Protein AF-A0A9D8WQ04-F1 (afdb_monomer_lite)

Sequence (95 aa):
MANLLGKSVAFISSVERGDKQPPSGFDDLVINAFGLEGTEKDDLRKAFSRARTSFEIRPTTEVGLDTASMLARRFNDLDELDIMRIREILDGKGE

Radius of gyration: 17.42 Å; chains: 1; bounding box: 38×29×42 Å

Foldseek 3Di:
DCVLLVHDPVVVVCCVVLVDQDDPCNLVSVCVSVVDDDPRSVVSVVVSVVSDPDDDDDDPDPVVVVVVVVCVVCVVVDDPVRVVVVVCVVVVVPD

Structure (mmCIF, N/CA/C/O backbone):
data_AF-A0A9D8WQ04-F1
#
_entry.id   AF-A0A9D8WQ04-F1
#
loop_
_atom_site.group_PDB
_atom_site.id
_atom_site.type_symbol
_atom_site.label_atom_id
_atom_site.label_alt_id
_atom_site.label_comp_id
_atom_site.label_asym_id
_atom_site.label_entity_id
_atom_site.label_seq_id
_atom_site.pdbx_PDB_ins_code
_atom_site.Cartn_x
_atom_site.Cartn_y
_atom_site.Cartn_z
_atom_site.occupancy
_atom_site.B_iso_or_equiv
_atom_site.auth_seq_id
_atom_site.auth_comp_id
_atom_site.auth_asym_id
_atom_site.auth_atom_id
_atom_site.pdbx_PDB_model_num
ATOM 1 N N . MET A 1 1 ? -8.408 4.450 22.344 1.00 81.56 1 MET A N 1
ATOM 2 C CA . MET A 1 1 ? -8.185 4.087 20.927 1.00 81.56 1 MET A CA 1
ATOM 3 C C . MET A 1 1 ? -9.172 3.033 20.424 1.00 81.56 1 MET A C 1
ATOM 5 O O . MET A 1 1 ? -9.957 3.359 19.552 1.00 81.56 1 MET A O 1
ATOM 9 N N . ALA A 1 2 ? -9.222 1.825 20.999 1.00 89.88 2 ALA A N 1
ATOM 10 C CA . ALA A 1 2 ? -10.112 0.735 20.553 1.00 89.88 2 ALA A CA 1
ATOM 11 C C . ALA A 1 2 ? -11.582 1.138 20.307 1.00 89.88 2 ALA A C 1
ATOM 13 O O . ALA A 1 2 ? -12.089 0.946 19.203 1.00 89.88 2 ALA A O 1
ATOM 14 N N . ASN A 1 3 ? -12.224 1.783 21.288 1.00 90.25 3 ASN A N 1
ATOM 15 C CA . ASN A 1 3 ? -13.616 2.236 21.162 1.00 90.25 3 ASN A CA 1
ATOM 16 C C . ASN A 1 3 ? -13.803 3.299 20.068 1.00 90.25 3 ASN A C 1
ATOM 18 O O . ASN A 1 3 ? -14.770 3.236 19.322 1.00 90.25 3 ASN A O 1
ATOM 22 N N . LEU A 1 4 ? -12.860 4.240 19.947 1.00 90.75 4 LEU A N 1
ATOM 23 C CA . LEU A 1 4 ? -12.904 5.314 18.949 1.00 90.75 4 LEU A CA 1
ATOM 24 C C . LEU A 1 4 ? -12.777 4.767 17.516 1.00 90.75 4 LEU A C 1
ATOM 26 O O . LEU A 1 4 ? -13.394 5.280 16.594 1.00 90.75 4 LEU A O 1
ATOM 30 N N . LEU A 1 5 ? -11.997 3.698 17.347 1.00 90.81 5 LEU A N 1
ATOM 31 C CA . LEU A 1 5 ? -11.721 3.066 16.056 1.00 90.81 5 LEU A CA 1
ATOM 32 C C . LEU A 1 5 ? -12.694 1.922 15.716 1.00 90.81 5 LEU A C 1
ATOM 34 O O . LEU A 1 5 ? -12.567 1.303 14.658 1.00 90.81 5 LEU A O 1
ATOM 38 N N . GLY A 1 6 ? -13.627 1.591 16.617 1.00 91.06 6 GLY A N 1
ATOM 39 C CA . GLY A 1 6 ? -14.545 0.461 16.452 1.00 91.06 6 GLY A CA 1
ATOM 40 C C . GLY A 1 6 ? -13.832 -0.893 16.328 1.00 91.06 6 GLY A C 1
ATOM 41 O O . GLY A 1 6 ? -14.275 -1.763 15.578 1.00 91.06 6 GLY A O 1
ATOM 42 N N . LYS A 1 7 ? -12.692 -1.073 17.012 1.00 92.25 7 LYS A N 1
ATOM 43 C CA . LYS A 1 7 ? -11.890 -2.312 17.001 1.00 92.25 7 LYS A CA 1
ATOM 44 C C . LYS A 1 7 ? -11.737 -2.878 18.409 1.00 92.25 7 LYS A C 1
ATOM 46 O O . LYS A 1 7 ? -11.881 -2.163 19.396 1.00 92.25 7 LYS A O 1
ATOM 51 N N . SER A 1 8 ? -11.406 -4.165 18.516 1.00 95.12 8 SER A N 1
ATOM 52 C CA . SER A 1 8 ? -11.131 -4.777 19.819 1.00 95.12 8 SER A CA 1
ATOM 53 C C . SER A 1 8 ? -9.821 -4.254 20.418 1.00 95.12 8 SER A C 1
ATOM 55 O O . SER A 1 8 ? -8.872 -3.937 19.698 1.00 95.12 8 SER A O 1
ATOM 57 N N . VAL A 1 9 ? -9.748 -4.207 21.751 1.00 94.62 9 VAL A N 1
ATOM 58 C CA . VAL A 1 9 ? -8.529 -3.810 22.482 1.00 94.62 9 VAL A CA 1
ATOM 59 C C . VAL A 1 9 ? -7.344 -4.699 22.097 1.00 94.62 9 VAL A C 1
ATOM 61 O O . VAL A 1 9 ? -6.258 -4.192 21.836 1.00 94.62 9 VAL A O 1
ATOM 64 N N . ALA A 1 10 ? -7.575 -6.010 21.975 1.00 94.44 10 ALA A N 1
ATOM 65 C CA . ALA A 1 10 ? -6.556 -6.963 21.545 1.00 94.44 10 ALA A CA 1
ATOM 66 C C . ALA A 1 10 ? -6.029 -6.654 20.135 1.00 94.44 10 ALA A C 1
ATOM 68 O O . ALA A 1 10 ? -4.824 -6.688 19.910 1.00 94.44 10 ALA A O 1
ATOM 69 N N . PHE A 1 11 ? -6.916 -6.302 19.196 1.00 93.25 11 PHE A N 1
ATOM 70 C CA . PHE A 1 11 ? -6.509 -5.936 17.841 1.00 93.25 11 PHE A CA 1
ATOM 71 C C . PHE A 1 11 ? -5.617 -4.692 17.836 1.00 93.25 11 PHE A C 1
ATOM 73 O O . PHE A 1 11 ? -4.561 -4.716 17.212 1.00 93.25 11 PHE A O 1
ATOM 80 N N . ILE A 1 12 ? -6.018 -3.635 18.551 1.00 93.38 12 ILE A N 1
ATOM 81 C CA . ILE A 1 12 ? -5.221 -2.405 18.650 1.00 93.38 12 ILE A CA 1
ATOM 82 C C . ILE A 1 12 ? -3.854 -2.694 19.271 1.00 93.38 12 ILE A C 1
ATOM 84 O O . ILE A 1 12 ? -2.843 -2.336 18.682 1.00 93.38 12 ILE A O 1
ATOM 88 N N . SER A 1 13 ? -3.814 -3.435 20.379 1.00 93.25 13 SER A N 1
ATOM 89 C CA . SER A 1 13 ? -2.559 -3.788 21.048 1.00 93.25 13 SER A CA 1
ATOM 90 C C . SER A 1 13 ? -1.607 -4.595 20.156 1.00 93.25 13 SER A C 1
ATOM 92 O O . SER A 1 13 ? -0.398 -4.375 20.187 1.00 93.25 13 SER A O 1
ATOM 94 N N . SER A 1 14 ? -2.118 -5.530 19.349 1.00 91.94 14 SER A N 1
ATOM 95 C CA . SER A 1 14 ? -1.284 -6.272 18.393 1.00 91.94 14 SER A CA 1
ATOM 96 C C . SER A 1 14 ? -0.756 -5.391 17.261 1.00 91.94 14 SER A C 1
ATOM 98 O O . SER A 1 14 ? 0.366 -5.604 16.816 1.00 91.94 14 SER A O 1
ATOM 100 N N . VAL A 1 15 ? -1.535 -4.413 16.793 1.00 90.25 15 VAL A N 1
ATOM 101 C CA . VAL A 1 15 ? -1.078 -3.467 15.761 1.00 90.25 15 VAL A CA 1
ATOM 102 C C . VAL A 1 15 ? -0.022 -2.512 16.322 1.00 90.25 15 VAL A C 1
ATOM 104 O O . VAL A 1 15 ? 1.017 -2.329 15.700 1.00 90.25 15 VAL A O 1
ATOM 107 N N . GLU A 1 16 ? -0.239 -1.955 17.514 1.00 88.12 16 GLU A N 1
ATOM 108 C CA . GLU A 1 16 ? 0.697 -1.027 18.170 1.00 88.12 16 GLU A CA 1
ATOM 109 C C . GLU A 1 16 ? 2.048 -1.675 18.495 1.00 88.12 16 GLU A C 1
ATOM 111 O O . GLU A 1 16 ? 3.087 -1.030 18.386 1.00 88.12 16 GLU A O 1
ATOM 116 N N . ARG A 1 17 ? 2.047 -2.962 18.864 1.00 90.38 17 ARG A N 1
ATOM 117 C CA . ARG A 1 17 ? 3.276 -3.727 19.129 1.00 90.38 17 ARG A CA 1
ATOM 118 C C . ARG A 1 17 ? 3.972 -4.234 17.864 1.00 90.38 17 ARG A C 1
ATOM 120 O O . ARG A 1 17 ? 5.068 -4.772 17.962 1.00 90.38 17 ARG A O 1
ATOM 127 N N . GLY A 1 18 ? 3.348 -4.087 16.694 1.00 85.75 18 GLY A N 1
ATOM 128 C CA . GLY A 1 18 ? 3.863 -4.614 15.429 1.00 85.75 18 GLY A CA 1
ATOM 129 C C . GLY A 1 18 ? 3.650 -6.119 15.227 1.00 85.75 18 GLY A C 1
ATOM 130 O O . GLY A 1 18 ? 4.028 -6.642 14.182 1.00 85.75 18 GLY A O 1
ATOM 131 N N . ASP A 1 19 ? 2.996 -6.813 16.165 1.00 88.12 19 ASP A N 1
ATOM 132 C CA . ASP A 1 19 ? 2.655 -8.241 16.049 1.00 88.12 19 ASP A CA 1
ATOM 133 C C . ASP A 1 19 ? 1.670 -8.508 14.899 1.00 88.12 19 ASP A C 1
ATOM 135 O O . ASP A 1 19 ? 1.602 -9.611 14.354 1.00 88.12 19 ASP A O 1
ATOM 139 N N . LYS A 1 20 ? 0.848 -7.508 14.556 1.00 88.38 20 LYS A N 1
ATOM 140 C CA . LYS A 1 20 ? -0.152 -7.597 13.494 1.00 88.38 20 LYS A CA 1
ATOM 141 C C . LYS A 1 20 ? -0.056 -6.418 12.546 1.00 88.38 20 LYS A C 1
ATOM 143 O O . LYS A 1 20 ? -0.048 -5.264 12.964 1.00 88.38 20 LYS A O 1
ATOM 148 N N . GLN A 1 21 ? -0.105 -6.716 11.252 1.00 86.31 21 GLN A N 1
ATOM 149 C CA . GLN A 1 21 ? -0.145 -5.666 10.249 1.00 86.31 21 GLN A CA 1
ATOM 150 C C . GLN A 1 21 ? -1.470 -4.906 10.273 1.00 86.31 21 GLN A C 1
ATOM 152 O O . GLN A 1 21 ? -2.542 -5.528 10.296 1.00 86.31 21 GLN A O 1
ATOM 157 N N . PRO A 1 22 ? -1.416 -3.568 10.224 1.00 87.06 22 PRO A N 1
ATOM 158 C CA . PRO A 1 22 ? -2.605 -2.762 10.049 1.00 87.06 22 PRO A CA 1
ATOM 159 C C . PRO A 1 22 ? -3.205 -3.027 8.658 1.00 87.06 22 PRO A C 1
ATOM 161 O O . PRO A 1 22 ? -2.477 -2.996 7.663 1.00 87.06 22 PRO A O 1
ATOM 164 N N . PRO A 1 23 ? -4.521 -3.294 8.563 1.00 85.06 23 PRO A N 1
ATOM 165 C CA . PRO A 1 23 ? -5.176 -3.541 7.286 1.00 85.06 23 PRO A CA 1
ATOM 166 C C . PRO A 1 23 ? -5.153 -2.292 6.397 1.00 85.06 23 PRO A C 1
ATOM 168 O O . PRO A 1 23 ? -4.929 -1.172 6.867 1.00 85.06 23 PRO A O 1
ATOM 171 N N . SER A 1 24 ? -5.413 -2.481 5.102 1.00 83.19 24 SER A N 1
ATOM 172 C CA . SER A 1 24 ? -5.556 -1.357 4.172 1.00 83.19 24 SER A CA 1
ATOM 173 C C . SER A 1 24 ? -6.641 -0.383 4.652 1.00 83.19 24 SER A C 1
ATOM 175 O O . SER A 1 24 ? -7.685 -0.812 5.149 1.00 83.19 24 SER A O 1
ATOM 177 N N . GLY A 1 25 ? -6.369 0.919 4.552 1.00 86.88 25 GLY A N 1
ATOM 178 C CA . GLY A 1 25 ? -7.251 1.995 5.021 1.00 86.88 25 GLY A CA 1
ATOM 179 C C . GLY A 1 25 ? -7.302 2.185 6.543 1.00 86.88 25 GLY A C 1
ATOM 180 O O . GLY A 1 25 ? -8.075 3.007 7.031 1.00 86.88 25 GLY A O 1
ATOM 181 N N . PHE A 1 26 ? -6.509 1.441 7.325 1.00 90.06 26 PHE A N 1
ATOM 182 C CA . PHE A 1 26 ? -6.451 1.637 8.777 1.00 90.06 26 PHE A CA 1
ATOM 183 C C . PHE A 1 26 ? -5.820 2.979 9.168 1.00 90.06 26 PHE A C 1
ATOM 185 O O . PHE A 1 26 ? -6.219 3.581 10.158 1.00 90.06 26 PHE A O 1
ATOM 192 N N . ASP A 1 27 ? -4.877 3.464 8.367 1.00 91.44 27 ASP A N 1
ATOM 193 C CA . ASP A 1 27 ? -4.283 4.790 8.481 1.00 91.44 27 ASP A CA 1
ATOM 194 C C . ASP A 1 27 ? -5.332 5.893 8.334 1.00 91.44 27 ASP A C 1
ATOM 196 O O . ASP A 1 27 ? -5.446 6.732 9.224 1.00 91.44 27 ASP A O 1
ATOM 200 N N . ASP A 1 28 ? -6.168 5.843 7.293 1.00 92.31 28 ASP A N 1
ATOM 201 C CA . ASP A 1 28 ? -7.257 6.814 7.112 1.00 92.31 28 ASP A CA 1
ATOM 202 C C . ASP A 1 28 ? -8.274 6.750 8.261 1.00 92.31 28 ASP A C 1
ATOM 204 O O . ASP A 1 28 ? -8.782 7.776 8.711 1.00 92.31 28 ASP A O 1
ATOM 208 N N . LEU A 1 29 ? -8.541 5.555 8.792 1.00 93.69 29 LEU A N 1
ATOM 209 C CA . LEU A 1 29 ? -9.414 5.382 9.951 1.00 93.69 29 LEU A CA 1
ATOM 210 C C . LEU A 1 29 ? -8.842 6.053 11.214 1.00 93.69 29 LEU A C 1
ATOM 212 O O . LEU A 1 29 ? -9.596 6.683 11.954 1.00 93.69 29 LEU A O 1
ATOM 216 N N . VAL A 1 30 ? -7.527 5.972 11.447 1.00 93.81 30 VAL A N 1
ATOM 217 C CA . VAL A 1 30 ? -6.859 6.683 12.552 1.00 93.81 30 VAL A CA 1
ATOM 218 C C . VAL A 1 30 ? -6.841 8.194 12.296 1.00 93.81 30 VAL A C 1
ATOM 220 O O . VAL A 1 30 ? -7.216 8.956 13.182 1.00 93.81 30 VAL A O 1
ATOM 223 N N . ILE A 1 31 ? -6.481 8.631 11.087 1.00 94.88 31 ILE A N 1
ATOM 224 C CA . ILE A 1 31 ? -6.446 10.051 10.698 1.00 94.88 31 ILE A CA 1
ATOM 225 C C . ILE A 1 31 ? -7.800 10.713 10.955 1.00 94.88 31 IL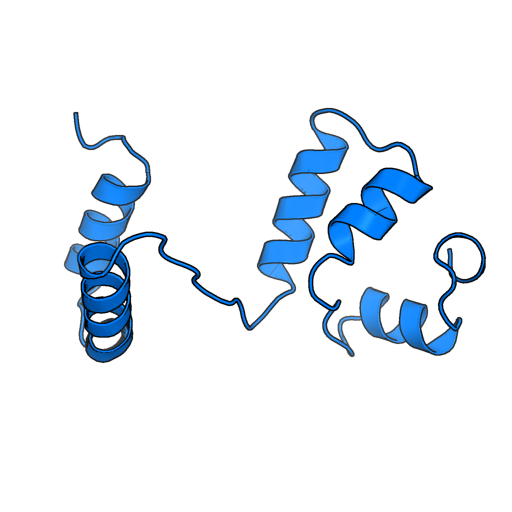E A C 1
ATOM 227 O O . ILE A 1 31 ? -7.866 11.730 11.640 1.00 94.88 31 ILE A O 1
ATOM 231 N N . ASN A 1 32 ? -8.883 10.101 10.471 1.00 94.62 32 ASN A N 1
ATOM 232 C CA . ASN A 1 32 ? -10.231 10.650 10.602 1.00 94.62 32 ASN A CA 1
ATOM 233 C C . ASN A 1 32 ? -10.723 10.650 12.054 1.00 94.62 32 ASN A C 1
ATOM 235 O O . ASN A 1 32 ? -11.375 11.595 12.485 1.00 94.62 32 ASN A O 1
ATOM 239 N N . ALA A 1 33 ? -10.412 9.601 12.818 1.00 94.56 33 ALA A N 1
ATOM 240 C CA . ALA A 1 33 ? -10.838 9.483 14.209 1.00 94.56 33 ALA A CA 1
ATOM 241 C C . ALA A 1 33 ? -10.176 10.514 15.135 1.00 94.56 33 ALA A C 1
ATOM 243 O O . ALA A 1 33 ? -10.791 10.943 16.110 1.00 94.56 33 ALA A O 1
ATOM 244 N N . PHE A 1 34 ? -8.928 10.887 14.843 1.00 93.38 34 PHE A N 1
ATOM 245 C CA . PHE A 1 34 ? -8.149 11.829 15.646 1.00 93.38 34 PHE A CA 1
ATOM 246 C C . PHE A 1 34 ? -8.065 13.235 15.036 1.00 93.38 34 PHE A C 1
ATOM 248 O O . PHE A 1 34 ? -7.492 14.118 15.666 1.00 93.38 34 PHE A O 1
ATOM 255 N N . GLY A 1 35 ? -8.651 13.460 13.854 1.00 94.50 35 GLY A N 1
ATOM 256 C CA . GLY A 1 35 ? -8.634 14.760 13.177 1.00 94.50 35 GLY A CA 1
ATOM 257 C C . GLY A 1 35 ? -7.222 15.218 12.810 1.00 94.50 35 GLY A C 1
ATOM 258 O O . GLY A 1 35 ? -6.900 16.388 12.992 1.00 94.50 35 GLY A O 1
ATOM 259 N N . LEU A 1 36 ? -6.369 14.287 12.367 1.00 95.62 36 LEU A N 1
ATOM 260 C CA . LEU A 1 36 ? -4.976 14.592 12.040 1.00 95.62 36 LEU A CA 1
ATOM 261 C C . LEU A 1 36 ? -4.886 15.347 10.716 1.00 95.62 36 LEU A C 1
ATOM 263 O O . LEU A 1 36 ? -5.410 14.895 9.696 1.00 95.62 36 LEU A O 1
ATOM 267 N N . GLU A 1 37 ? -4.145 16.450 10.720 1.00 94.69 37 GLU A N 1
ATOM 268 C CA . GLU A 1 37 ? -4.013 17.346 9.574 1.00 94.69 37 GLU A CA 1
ATOM 269 C C . GLU A 1 37 ? -2.543 17.656 9.266 1.00 94.69 37 GLU A C 1
ATOM 271 O O . GLU A 1 37 ? -1.641 17.429 10.075 1.00 94.69 37 GLU A O 1
ATOM 276 N N . GLY A 1 38 ? -2.294 18.166 8.057 1.00 94.31 38 GLY A N 1
ATOM 277 C CA . GLY A 1 38 ? -0.967 18.604 7.622 1.00 94.31 38 GLY A CA 1
ATOM 278 C C . GLY A 1 38 ? 0.125 17.547 7.825 1.00 94.31 38 GLY A C 1
ATOM 279 O O . GLY A 1 38 ? 0.008 16.409 7.372 1.00 94.31 38 GLY A O 1
ATOM 280 N N . THR A 1 39 ? 1.196 17.929 8.521 1.00 93.56 39 THR A N 1
ATOM 281 C CA . THR A 1 39 ? 2.387 17.089 8.707 1.00 93.56 39 THR A CA 1
ATOM 282 C C . THR A 1 39 ? 2.122 15.837 9.538 1.00 93.56 39 THR A C 1
ATOM 284 O O . THR A 1 39 ? 2.706 14.796 9.258 1.00 93.56 39 THR A O 1
ATOM 287 N N . GLU A 1 40 ? 1.217 15.893 10.519 1.00 93.75 40 GLU A N 1
ATOM 288 C CA . GLU A 1 40 ? 0.906 14.742 11.381 1.00 93.75 40 GLU A CA 1
ATOM 289 C C . GLU A 1 40 ? 0.262 13.608 10.578 1.00 93.75 40 GLU A C 1
ATOM 291 O O . GLU A 1 40 ? 0.599 12.432 10.739 1.00 93.75 40 GLU A O 1
ATOM 296 N N . LYS A 1 41 ? -0.631 13.974 9.655 1.00 93.50 41 LYS A N 1
ATOM 297 C CA . LYS A 1 41 ? -1.259 13.049 8.713 1.00 93.50 41 LYS A CA 1
ATOM 298 C C . LYS A 1 41 ? -0.228 12.393 7.797 1.00 93.50 41 LYS A C 1
ATOM 300 O O . LYS A 1 41 ? -0.260 11.175 7.604 1.00 93.50 41 LYS A O 1
ATOM 305 N N . ASP A 1 42 ? 0.682 13.186 7.240 1.00 91.94 42 ASP A N 1
ATOM 306 C CA . ASP A 1 42 ? 1.707 12.695 6.318 1.00 91.94 42 ASP A CA 1
ATOM 307 C C . ASP A 1 42 ? 2.711 11.774 7.013 1.00 91.94 42 ASP A C 1
ATOM 309 O O . ASP A 1 42 ? 3.079 10.725 6.474 1.00 91.94 42 ASP A O 1
ATOM 313 N N . ASP A 1 43 ? 3.126 12.124 8.227 1.00 93.31 43 ASP A N 1
ATOM 314 C CA . ASP A 1 43 ? 4.039 11.308 9.021 1.00 93.31 43 ASP A CA 1
ATOM 315 C C . ASP A 1 43 ? 3.391 9.990 9.436 1.00 93.31 43 ASP A C 1
ATOM 317 O O . ASP A 1 43 ? 4.021 8.932 9.331 1.00 93.31 43 ASP A O 1
ATOM 321 N N . LEU A 1 44 ? 2.107 10.016 9.802 1.00 91.88 44 LEU A N 1
ATOM 322 C CA . LEU A 1 44 ? 1.361 8.802 10.099 1.00 91.88 44 LEU A CA 1
ATOM 323 C C . LEU A 1 44 ? 1.246 7.895 8.865 1.00 91.88 44 LEU A C 1
ATOM 325 O O . LEU A 1 44 ? 1.500 6.693 8.964 1.00 91.88 44 LEU A O 1
ATOM 329 N N . ARG A 1 45 ? 0.942 8.448 7.685 1.00 90.62 45 ARG A N 1
ATOM 330 C CA . ARG A 1 45 ? 0.902 7.679 6.427 1.00 90.62 45 ARG A CA 1
ATOM 331 C C . ARG A 1 45 ? 2.247 7.044 6.098 1.00 90.62 45 ARG A C 1
ATOM 333 O O . ARG A 1 45 ? 2.297 5.865 5.748 1.00 90.62 45 ARG A O 1
ATOM 340 N N . LYS A 1 46 ? 3.348 7.780 6.268 1.00 88.56 46 LYS A N 1
ATOM 341 C CA . LYS A 1 46 ? 4.705 7.233 6.099 1.00 88.56 46 LYS A CA 1
ATOM 342 C C . LYS A 1 46 ? 4.982 6.112 7.098 1.00 88.56 46 LYS A C 1
ATOM 344 O O . LYS A 1 46 ? 5.524 5.079 6.706 1.00 88.56 46 LYS A O 1
ATOM 349 N N . ALA A 1 47 ? 4.604 6.283 8.364 1.00 88.12 47 ALA A N 1
ATOM 350 C CA . ALA A 1 47 ? 4.782 5.262 9.392 1.00 88.12 47 ALA A CA 1
ATOM 351 C C . ALA A 1 47 ? 3.997 3.983 9.057 1.00 88.12 47 ALA A C 1
ATOM 353 O O . ALA A 1 47 ? 4.564 2.891 9.083 1.00 88.12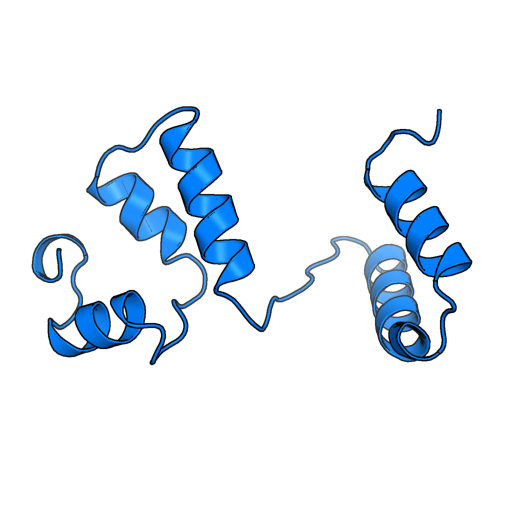 47 ALA A O 1
ATOM 354 N N . PHE A 1 48 ? 2.734 4.110 8.643 1.00 87.00 48 PHE A N 1
ATOM 355 C CA . PHE A 1 48 ? 1.932 2.973 8.192 1.00 87.00 48 PHE A CA 1
ATOM 356 C C . PHE A 1 48 ? 2.502 2.310 6.941 1.00 87.00 48 PHE A C 1
ATOM 358 O O . PHE A 1 48 ? 2.543 1.083 6.875 1.00 87.00 48 PHE A O 1
ATOM 365 N N . SER A 1 49 ? 2.990 3.091 5.976 1.00 82.56 49 SER A N 1
ATOM 366 C CA . SER A 1 49 ? 3.643 2.552 4.783 1.00 82.56 49 SER A CA 1
ATOM 367 C C . SER A 1 49 ? 4.900 1.753 5.124 1.00 82.56 49 SER A C 1
ATOM 369 O O . SER A 1 49 ? 5.152 0.742 4.482 1.00 82.56 49 SER A O 1
ATOM 371 N N . ARG A 1 50 ? 5.676 2.174 6.131 1.00 82.00 50 ARG A N 1
ATOM 372 C CA . ARG A 1 50 ? 6.857 1.435 6.614 1.00 82.00 50 ARG A CA 1
ATOM 373 C C . ARG A 1 50 ? 6.482 0.175 7.392 1.00 82.00 50 ARG A C 1
ATOM 375 O O . ARG A 1 50 ? 7.200 -0.814 7.324 1.00 82.00 50 ARG A O 1
ATOM 382 N N . ALA A 1 51 ? 5.381 0.213 8.141 1.00 80.44 51 ALA A N 1
ATOM 383 C CA . ALA A 1 51 ? 4.903 -0.924 8.926 1.00 80.44 51 ALA A CA 1
ATOM 384 C C . ALA A 1 51 ? 4.258 -2.027 8.062 1.00 80.44 51 ALA A C 1
ATOM 386 O O . ALA A 1 51 ? 4.188 -3.185 8.480 1.00 80.44 51 ALA A O 1
ATOM 387 N N . ARG A 1 52 ? 3.773 -1.689 6.860 1.00 77.00 52 ARG A N 1
ATOM 388 C CA . ARG A 1 52 ? 3.246 -2.664 5.899 1.00 77.00 52 ARG A CA 1
ATOM 389 C C . ARG A 1 52 ? 4.398 -3.394 5.207 1.00 77.00 52 ARG A C 1
ATOM 391 O O . ARG A 1 52 ? 5.225 -2.781 4.548 1.00 77.00 52 ARG A O 1
ATOM 398 N N . THR A 1 53 ? 4.405 -4.723 5.292 1.00 72.56 53 THR A N 1
ATOM 399 C CA . THR A 1 53 ? 5.329 -5.581 4.516 1.00 72.56 53 THR A CA 1
ATOM 400 C C . THR A 1 53 ? 4.724 -6.039 3.192 1.00 72.56 53 THR A C 1
ATOM 402 O O . THR A 1 53 ? 5.363 -6.770 2.443 1.00 72.56 53 THR A O 1
ATOM 405 N N . SER A 1 54 ? 3.475 -5.664 2.916 1.00 71.06 54 SER A N 1
ATOM 406 C CA . SER A 1 54 ? 2.801 -5.935 1.653 1.00 71.06 54 SER A CA 1
ATOM 407 C C . SER A 1 54 ? 1.968 -4.727 1.244 1.00 71.06 54 SER A C 1
ATOM 409 O O . SER A 1 54 ? 1.381 -4.033 2.077 1.00 71.06 54 SER A O 1
ATOM 411 N N . PHE A 1 55 ? 1.941 -4.461 -0.054 1.00 72.62 55 PHE A N 1
ATOM 412 C CA . PHE A 1 55 ? 1.124 -3.424 -0.660 1.00 72.62 55 PHE A CA 1
ATOM 413 C C . PHE A 1 55 ? 0.597 -3.934 -1.996 1.00 72.62 55 PHE A C 1
ATOM 415 O O . PHE A 1 55 ? 1.182 -4.816 -2.623 1.00 72.62 55 PHE A O 1
ATOM 422 N N . GLU A 1 56 ? -0.539 -3.390 -2.410 1.00 81.06 56 GLU A N 1
ATOM 423 C CA . GLU A 1 56 ? -1.151 -3.706 -3.691 1.00 81.06 56 GLU A CA 1
ATOM 424 C C . GLU A 1 56 ? -0.839 -2.578 -4.670 1.00 81.06 56 GLU A C 1
ATOM 426 O O . GLU A 1 56 ? -1.111 -1.409 -4.391 1.00 81.06 56 GLU A O 1
ATOM 431 N N . ILE A 1 57 ? -0.267 -2.926 -5.818 1.00 82.56 57 ILE A N 1
ATOM 432 C CA . ILE A 1 57 ? -0.060 -1.989 -6.919 1.00 82.56 57 ILE A CA 1
ATOM 433 C C . ILE A 1 57 ? -1.316 -2.047 -7.793 1.00 82.56 57 ILE A C 1
ATOM 435 O O . ILE A 1 57 ? -1.681 -3.121 -8.267 1.00 82.56 57 ILE A O 1
ATOM 439 N N . ARG A 1 58 ? -1.985 -0.904 -8.004 1.00 86.62 58 ARG A N 1
ATOM 440 C CA . ARG A 1 58 ? -3.217 -0.791 -8.812 1.00 86.62 58 ARG A CA 1
ATOM 441 C C . ARG A 1 58 ? -3.037 0.169 -10.000 1.00 86.62 58 ARG A C 1
ATOM 443 O O . ARG A 1 58 ? -3.547 1.288 -9.950 1.00 86.62 58 ARG A O 1
ATOM 450 N N . PRO A 1 59 ? -2.295 -0.213 -11.055 1.00 89.50 59 PRO A N 1
ATOM 451 C CA . PRO A 1 59 ? -2.139 0.616 -12.244 1.00 89.50 59 PRO A CA 1
ATOM 452 C C . PRO A 1 59 ? -3.478 0.770 -12.965 1.00 89.50 59 PRO A C 1
ATOM 454 O O . PRO A 1 59 ? -4.272 -0.166 -13.024 1.00 89.50 59 PRO A O 1
ATOM 457 N N . THR A 1 60 ? -3.731 1.951 -13.522 1.00 93.94 60 THR A N 1
ATOM 458 C CA . THR A 1 60 ? -4.987 2.266 -14.223 1.00 93.94 60 THR A CA 1
ATOM 459 C C . THR A 1 60 ? -4.932 1.975 -15.723 1.00 93.94 60 THR A C 1
ATOM 461 O O .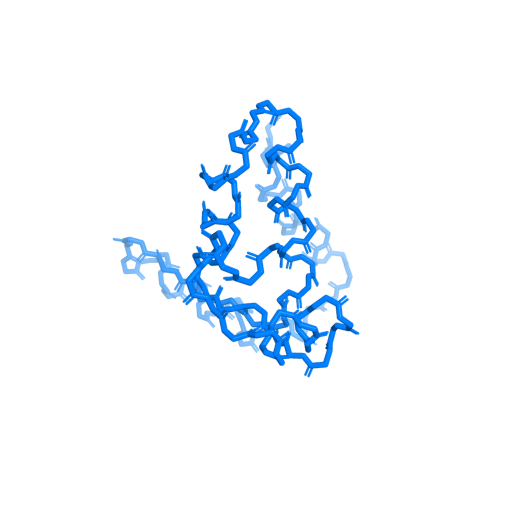 THR A 1 60 ? -5.948 2.087 -16.403 1.00 93.94 60 THR A O 1
ATOM 464 N N . THR A 1 61 ? -3.761 1.601 -16.247 1.00 95.19 61 THR A N 1
ATOM 465 C CA . THR A 1 61 ? -3.528 1.304 -17.665 1.00 95.19 61 THR A CA 1
ATOM 466 C C . THR A 1 61 ? -2.923 -0.085 -17.835 1.00 95.19 61 THR A C 1
ATOM 468 O O . THR A 1 61 ? -2.175 -0.553 -16.97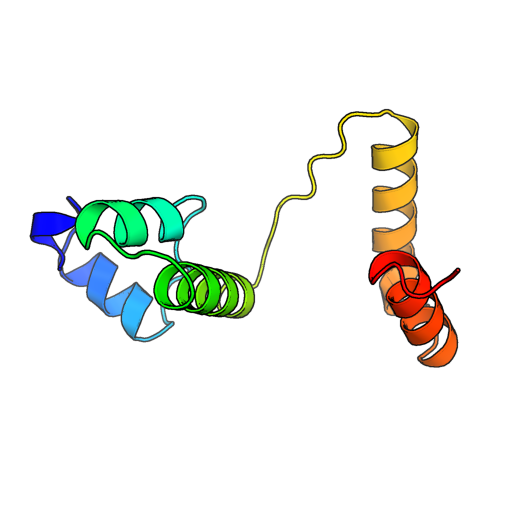3 1.00 95.19 61 THR A O 1
ATOM 471 N N . GLU A 1 62 ? -3.203 -0.734 -18.968 1.00 93.69 62 GLU A N 1
ATOM 472 C CA . GLU A 1 62 ? -2.620 -2.043 -19.299 1.00 93.69 62 GLU A CA 1
ATOM 473 C C . GLU A 1 62 ? -1.089 -1.985 -19.347 1.00 93.69 62 GLU A C 1
ATOM 475 O O . GLU A 1 62 ? -0.418 -2.824 -18.752 1.00 93.69 62 GLU A O 1
ATOM 480 N N . VAL A 1 63 ? -0.534 -0.938 -19.968 1.00 95.75 63 VAL A N 1
ATOM 481 C CA . VAL A 1 63 ? 0.919 -0.709 -20.028 1.00 95.75 63 VAL A CA 1
ATOM 482 C C . VAL A 1 63 ? 1.513 -0.542 -18.628 1.00 95.75 63 VAL A C 1
ATOM 484 O O . VAL A 1 63 ? 2.578 -1.086 -18.342 1.00 95.75 63 VAL A O 1
ATOM 487 N N . GLY A 1 64 ? 0.831 0.178 -17.733 1.00 94.06 64 GLY A N 1
ATOM 488 C CA . GLY A 1 64 ? 1.286 0.356 -16.355 1.00 94.06 64 GLY A CA 1
ATOM 489 C C . GLY A 1 64 ? 1.274 -0.952 -15.563 1.00 94.06 64 GLY A C 1
ATOM 490 O O . GLY A 1 64 ? 2.199 -1.210 -14.794 1.00 94.06 64 GLY A O 1
ATOM 491 N N . LEU A 1 65 ? 0.263 -1.798 -15.778 1.00 93.00 65 LEU A N 1
ATOM 492 C CA . LEU A 1 65 ? 0.174 -3.122 -15.165 1.00 93.00 65 LEU A CA 1
ATOM 493 C C . LEU A 1 65 ? 1.282 -4.057 -15.649 1.00 93.00 65 LEU A C 1
ATOM 495 O O . LEU A 1 65 ? 1.937 -4.702 -14.826 1.00 93.00 65 LEU A O 1
ATOM 499 N N . ASP A 1 66 ? 1.508 -4.110 -16.959 1.00 94.69 66 ASP A N 1
ATOM 500 C CA . ASP A 1 66 ? 2.563 -4.931 -17.548 1.00 94.69 66 ASP A CA 1
ATOM 501 C C . ASP A 1 66 ? 3.950 -4.473 -17.073 1.00 94.69 66 ASP A C 1
ATOM 503 O O . ASP A 1 66 ? 4.723 -5.271 -16.540 1.00 94.69 66 ASP A O 1
ATOM 507 N N . THR A 1 67 ? 4.215 -3.163 -17.113 1.00 93.56 67 THR A N 1
ATOM 508 C CA . THR A 1 67 ? 5.486 -2.579 -16.651 1.00 93.56 67 THR A CA 1
ATOM 509 C C . THR A 1 67 ? 5.741 -2.873 -15.170 1.00 93.56 67 THR A C 1
ATOM 511 O O . THR A 1 67 ? 6.832 -3.319 -14.808 1.00 93.56 67 THR A O 1
ATOM 514 N N . ALA A 1 68 ? 4.739 -2.687 -14.301 1.00 92.56 68 ALA A N 1
ATOM 515 C CA . ALA A 1 68 ? 4.861 -3.005 -12.877 1.00 92.56 68 ALA A CA 1
ATOM 516 C C . ALA A 1 68 ? 5.125 -4.503 -12.645 1.00 92.56 68 ALA A C 1
ATOM 518 O O . ALA A 1 68 ? 5.946 -4.872 -11.803 1.00 92.56 68 ALA A O 1
ATOM 519 N N . SER A 1 69 ? 4.470 -5.369 -13.423 1.00 91.50 69 SER A N 1
ATOM 520 C CA . SER A 1 69 ? 4.647 -6.822 -13.350 1.00 91.50 69 SER A CA 1
ATOM 521 C C . SER A 1 69 ? 6.042 -7.256 -13.806 1.00 91.50 69 SER A C 1
ATOM 523 O O . SER A 1 69 ? 6.655 -8.126 -13.184 1.00 91.50 69 SER A O 1
ATOM 525 N N . MET A 1 70 ? 6.570 -6.649 -14.872 1.00 93.44 70 MET A N 1
ATOM 526 C CA . MET A 1 70 ? 7.934 -6.882 -15.347 1.00 93.44 70 MET A CA 1
ATOM 527 C C . MET A 1 70 ? 8.970 -6.454 -14.310 1.00 93.44 70 MET A C 1
ATOM 529 O O . MET A 1 70 ? 9.878 -7.231 -14.005 1.00 93.44 70 MET A O 1
ATOM 533 N N . LEU A 1 71 ? 8.805 -5.256 -13.740 1.00 92.38 71 LEU A N 1
ATOM 534 C CA . LEU A 1 71 ? 9.676 -4.744 -12.688 1.00 92.38 71 LEU A CA 1
ATOM 535 C C . LEU A 1 71 ? 9.695 -5.696 -11.490 1.00 92.38 71 LEU A C 1
ATOM 537 O O . LEU A 1 71 ? 10.768 -6.104 -11.065 1.00 92.38 71 LEU A O 1
ATOM 541 N N . ALA A 1 72 ? 8.526 -6.123 -11.002 1.00 90.94 72 ALA A N 1
ATOM 542 C CA . ALA A 1 72 ? 8.424 -7.033 -9.862 1.00 90.94 72 ALA A CA 1
ATOM 543 C C . ALA A 1 72 ? 9.162 -8.366 -10.084 1.00 90.94 72 ALA A C 1
ATOM 545 O O . ALA A 1 72 ? 9.788 -8.884 -9.163 1.00 90.94 72 ALA A O 1
ATOM 546 N N . ARG A 1 73 ? 9.122 -8.917 -11.306 1.00 92.12 73 ARG A N 1
ATOM 547 C CA . ARG A 1 73 ? 9.813 -10.174 -11.649 1.00 92.12 73 ARG A CA 1
ATOM 548 C C . ARG A 1 73 ? 11.330 -10.036 -11.675 1.00 92.12 73 ARG A C 1
ATOM 550 O O . ARG A 1 73 ? 12.015 -10.981 -11.311 1.00 92.12 73 ARG A O 1
ATOM 557 N N . ARG A 1 74 ? 11.831 -8.894 -12.150 1.00 93.44 74 ARG A N 1
ATOM 558 C CA . ARG A 1 74 ? 13.268 -8.628 -12.320 1.00 93.44 74 ARG A CA 1
ATOM 559 C C . ARG A 1 74 ? 13.897 -7.957 -11.107 1.00 93.44 74 ARG A C 1
ATOM 561 O O . ARG A 1 74 ? 15.111 -7.881 -11.056 1.00 93.44 74 ARG A O 1
ATOM 568 N N . PHE A 1 75 ? 13.104 -7.467 -10.154 1.00 91.12 75 PHE A N 1
ATOM 569 C CA . PHE A 1 75 ? 13.582 -6.561 -9.107 1.00 91.12 75 PHE A CA 1
ATOM 570 C C . PHE A 1 75 ? 14.773 -7.109 -8.313 1.00 91.12 75 PHE A C 1
ATOM 572 O O . PHE A 1 75 ? 15.704 -6.371 -8.022 1.00 91.12 75 PHE A O 1
ATOM 579 N N . ASN A 1 76 ? 14.758 -8.408 -8.008 1.00 90.19 76 ASN A N 1
ATOM 580 C CA . ASN A 1 76 ? 15.831 -9.071 -7.261 1.00 90.19 76 ASN A CA 1
ATOM 581 C C . ASN A 1 76 ? 17.079 -9.375 -8.105 1.00 90.19 76 ASN A C 1
ATOM 583 O O . ASN A 1 76 ? 18.108 -9.736 -7.542 1.00 90.19 76 ASN A O 1
ATOM 587 N N . ASP A 1 77 ? 16.981 -9.242 -9.428 1.00 94.88 77 ASP A N 1
ATOM 588 C CA . ASP A 1 77 ? 18.080 -9.451 -10.373 1.00 94.88 77 ASP A CA 1
ATOM 589 C C . ASP A 1 77 ? 18.748 -8.123 -10.779 1.00 94.88 77 ASP A C 1
ATOM 591 O O . ASP A 1 77 ? 19.749 -8.139 -11.495 1.00 94.88 77 ASP A O 1
ATOM 595 N N . LEU A 1 78 ? 18.183 -6.978 -10.374 1.00 93.38 78 LEU A N 1
ATOM 596 C CA . LEU A 1 78 ? 18.738 -5.655 -10.657 1.00 93.38 78 LEU A CA 1
ATOM 597 C C . LEU A 1 78 ? 19.917 -5.359 -9.730 1.00 93.38 78 LEU A C 1
ATOM 599 O O . LEU A 1 78 ? 19.873 -5.667 -8.536 1.00 93.38 78 LEU A O 1
ATOM 603 N N . ASP A 1 79 ? 20.951 -4.717 -10.271 1.00 94.75 79 ASP A N 1
ATOM 604 C CA . ASP A 1 79 ? 22.045 -4.208 -9.453 1.00 94.75 79 ASP A CA 1
ATOM 605 C C . ASP A 1 79 ? 21.671 -2.890 -8.746 1.00 94.75 79 ASP A C 1
ATOM 607 O O . ASP A 1 79 ? 20.634 -2.269 -9.000 1.00 94.75 79 ASP A O 1
ATOM 611 N N . GLU A 1 80 ? 22.513 -2.469 -7.800 1.00 93.56 80 GLU A N 1
ATOM 612 C CA . GLU A 1 80 ? 22.254 -1.271 -6.998 1.00 93.56 80 GLU A CA 1
ATOM 613 C C . GLU A 1 80 ? 22.191 0.006 -7.855 1.00 93.56 80 GLU A C 1
ATOM 615 O O . GLU A 1 80 ? 21.396 0.900 -7.559 1.00 93.56 80 GLU A O 1
ATOM 620 N N . LEU A 1 81 ? 22.966 0.083 -8.943 1.00 94.31 81 LEU A N 1
ATOM 621 C CA . LEU A 1 81 ? 22.989 1.245 -9.834 1.00 94.31 81 LEU A CA 1
ATOM 622 C C . LEU A 1 81 ? 21.682 1.354 -10.628 1.00 94.31 81 LEU A C 1
ATOM 624 O O . LEU A 1 81 ? 21.119 2.446 -10.741 1.00 94.31 81 LEU A O 1
ATOM 628 N N . ASP A 1 82 ? 21.163 0.231 -11.120 1.00 93.56 82 ASP A N 1
ATOM 629 C CA . ASP A 1 82 ? 19.873 0.159 -11.800 1.00 93.56 82 ASP A CA 1
ATOM 630 C C . ASP A 1 82 ? 18.724 0.531 -10.855 1.00 93.56 82 ASP A C 1
ATOM 632 O O . ASP A 1 82 ? 17.844 1.318 -11.220 1.00 93.56 82 ASP A O 1
ATOM 636 N N . ILE A 1 83 ? 18.750 0.038 -9.611 1.00 93.69 83 ILE A N 1
ATOM 637 C CA . ILE A 1 83 ? 17.757 0.401 -8.589 1.00 93.69 83 ILE A CA 1
ATOM 638 C C . ILE A 1 83 ? 17.811 1.907 -8.291 1.00 93.69 83 ILE A C 1
ATOM 640 O O . ILE A 1 83 ? 16.762 2.556 -8.213 1.00 93.69 83 ILE A O 1
ATOM 644 N N . MET A 1 84 ? 19.008 2.487 -8.153 1.00 92.75 84 MET A N 1
ATOM 645 C CA . MET A 1 84 ? 19.174 3.930 -7.947 1.00 92.75 84 MET A CA 1
ATOM 646 C C . MET A 1 84 ? 18.610 4.736 -9.117 1.00 92.75 84 MET A C 1
ATOM 648 O O . MET A 1 84 ? 17.881 5.704 -8.899 1.00 92.75 84 MET A O 1
ATOM 652 N N . ARG A 1 85 ? 18.870 4.305 -10.353 1.00 92.88 85 ARG A N 1
ATOM 653 C CA . ARG A 1 85 ? 18.364 4.980 -11.549 1.00 92.88 85 ARG A CA 1
ATOM 654 C C . ARG A 1 85 ? 16.843 4.920 -11.651 1.00 92.88 85 ARG A C 1
ATOM 656 O O . ARG A 1 85 ? 16.210 5.925 -11.961 1.00 92.88 85 ARG A O 1
ATOM 663 N N . ILE A 1 86 ? 16.238 3.769 -11.352 1.00 92.06 86 ILE A N 1
ATOM 664 C CA . ILE A 1 86 ? 14.775 3.634 -11.286 1.00 92.06 86 ILE A CA 1
ATOM 665 C C . ILE A 1 86 ? 14.209 4.594 -10.240 1.00 92.06 86 ILE A C 1
ATOM 667 O O . ILE A 1 86 ? 13.233 5.291 -10.511 1.00 92.06 86 ILE A O 1
ATOM 671 N N . ARG A 1 87 ? 14.832 4.674 -9.061 1.00 90.44 87 ARG A N 1
ATOM 672 C CA . ARG A 1 87 ? 14.405 5.598 -8.009 1.00 90.44 87 ARG A CA 1
ATOM 673 C C . ARG A 1 87 ? 14.450 7.055 -8.467 1.00 90.44 87 ARG A C 1
ATOM 675 O O . ARG A 1 87 ? 13.495 7.774 -8.208 1.00 90.44 87 ARG A O 1
ATOM 682 N N . GLU A 1 88 ? 15.504 7.482 -9.158 1.00 93.38 88 GLU A N 1
ATOM 683 C CA . GLU A 1 88 ? 15.610 8.852 -9.686 1.00 93.38 88 GLU A CA 1
ATOM 684 C C . GLU A 1 88 ? 14.502 9.183 -10.692 1.00 93.38 88 GLU A C 1
ATOM 686 O O . GLU A 1 88 ? 13.905 10.260 -10.615 1.00 93.38 88 GLU A O 1
ATOM 691 N N . ILE A 1 89 ? 14.185 8.242 -11.591 1.00 90.75 89 ILE A N 1
ATOM 692 C CA . ILE A 1 89 ? 13.083 8.380 -12.554 1.00 90.75 89 ILE A CA 1
ATOM 693 C C . ILE A 1 89 ? 11.742 8.528 -11.816 1.00 90.75 89 ILE A C 1
ATOM 695 O O . ILE A 1 89 ? 10.926 9.371 -12.184 1.00 90.75 89 ILE A O 1
ATOM 699 N N . LEU A 1 90 ? 11.513 7.731 -10.767 1.00 86.81 90 LEU A N 1
ATOM 700 C CA . LEU A 1 90 ? 10.255 7.723 -10.011 1.00 86.81 90 LEU A CA 1
ATOM 701 C C . LEU A 1 90 ? 10.104 8.908 -9.041 1.00 86.81 90 LEU A C 1
ATOM 703 O O . LEU A 1 90 ? 8.984 9.370 -8.837 1.00 86.81 90 LEU A O 1
ATOM 707 N N . ASP A 1 91 ? 11.199 9.419 -8.469 1.00 86.06 91 ASP A N 1
ATOM 708 C CA . ASP A 1 91 ? 11.201 10.603 -7.591 1.00 86.06 91 ASP A CA 1
ATOM 709 C C . ASP A 1 91 ? 10.955 11.914 -8.373 1.00 86.06 91 ASP A C 1
ATOM 711 O O . ASP A 1 91 ? 10.818 12.977 -7.765 1.00 86.06 91 ASP A O 1
ATOM 715 N N . GLY A 1 92 ? 10.894 11.866 -9.712 1.00 74.50 92 GLY A N 1
ATOM 716 C CA . GLY A 1 92 ? 10.612 13.029 -10.561 1.00 74.50 92 GLY A CA 1
ATOM 717 C C . GLY A 1 92 ? 11.763 14.036 -10.647 1.00 74.50 92 GLY A C 1
ATOM 718 O O . GLY A 1 92 ? 11.546 15.173 -11.048 1.00 74.50 92 GLY A O 1
ATOM 719 N N . LYS A 1 93 ? 12.988 13.636 -10.274 1.00 54.69 93 LYS A N 1
ATOM 720 C CA . LYS A 1 93 ? 14.218 14.445 -10.415 1.00 54.69 93 LYS A CA 1
ATOM 721 C C . LYS A 1 93 ? 14.961 14.188 -11.732 1.00 54.69 93 LYS A C 1
ATOM 723 O O . LYS A 1 93 ? 16.104 14.604 -11.883 1.00 54.69 93 LYS A O 1
ATOM 728 N N . GLY A 1 94 ? 14.330 13.453 -12.646 1.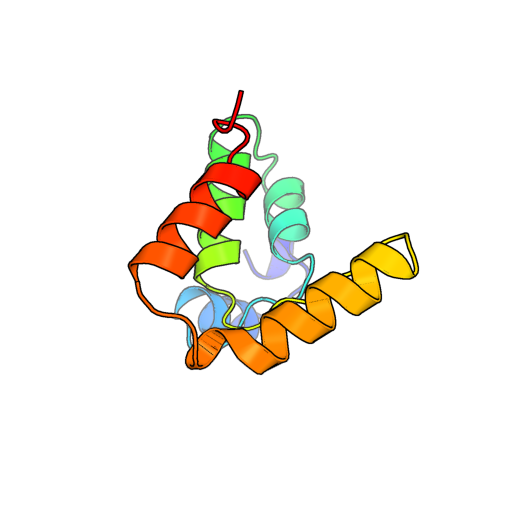00 51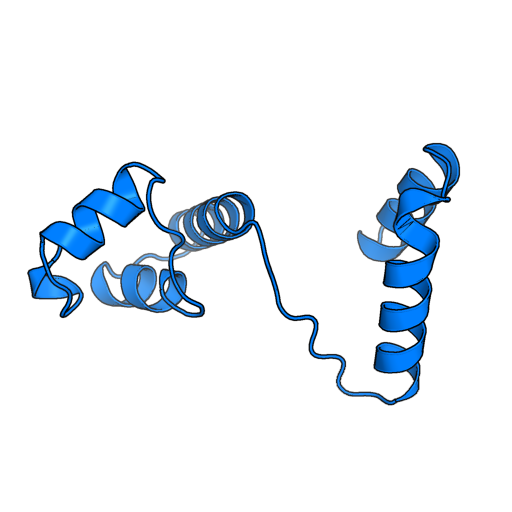.06 94 GLY A N 1
ATOM 729 C CA . GLY A 1 94 ? 14.863 13.086 -13.958 1.00 51.06 94 GLY A CA 1
ATOM 730 C C . GLY A 1 94 ? 14.617 14.113 -15.068 1.00 51.06 94 GLY A C 1
ATOM 731 O O . GLY A 1 94 ? 14.707 13.731 -16.233 1.00 51.06 94 GLY A O 1
ATOM 732 N N . GLU A 1 95 ? 14.306 15.366 -14.720 1.00 41.84 95 GLU A N 1
ATOM 733 C CA . GLU A 1 95 ? 14.315 16.546 -15.603 1.00 41.84 95 GLU A CA 1
ATOM 734 C C . GLU A 1 95 ? 15.125 17.682 -14.966 1.00 41.84 95 GLU A C 1
ATOM 736 O O . GLU A 1 95 ? 14.924 17.949 -13.756 1.00 41.84 95 GLU A O 1
#

pLDDT: mean 88.81, std 8.97, range [41.84, 95.75]

Secondary structure (DSSP, 8-state):
-TTTTT--HHHHHHHHTTSSPPPTTHHHHHHHHHT--HHHHHHHHHHHHHH-S------SSHHHHHHHHHHHHHGGGS-HHHHHHHHHHHTT---